Protein AF-A0A1I7RR02-F1 (afdb_monomer)

pLDDT: mean 76.93, std 11.31, range [43.97, 91.62]

Solvent-accessible surface area (backbone atoms only — not comparable to full-atom values): 3947 Å² total; per-residue (Å²): 140,78,96,79,71,47,70,63,54,52,46,49,53,47,49,53,52,46,51,56,51,49,55,48,48,65,63,52,48,56,58,52,52,50,47,49,72,74,70,44,57,86,92,48,44,65,62,53,50,51,53,51,51,51,52,48,53,50,51,50,50,52,54,63,70,76,106

Structure (mmCIF, N/CA/C/O backbone):
data_AF-A0A1I7RR02-F1
#
_entry.id   AF-A0A1I7RR02-F1
#
loop_
_atom_site.group_PDB
_atom_site.id
_atom_site.type_symbol
_atom_site.label_atom_id
_atom_site.label_alt_id
_atom_site.label_comp_id
_atom_site.label_asym_id
_atom_site.label_entity_id
_atom_site.label_seq_id
_atom_site.pdbx_PDB_ins_code
_atom_site.Cartn_x
_atom_site.Cartn_y
_atom_site.Cartn_z
_atom_site.occupancy
_atom_site.B_iso_or_equiv
_atom_site.auth_seq_id
_atom_site.auth_comp_id
_atom_site.auth_asym_id
_atom_site.auth_atom_id
_atom_site.pdbx_PDB_model_num
ATOM 1 N N . MET A 1 1 ? 16.892 -20.392 -26.085 1.00 43.97 1 MET A N 1
ATOM 2 C CA . MET A 1 1 ? 17.646 -19.347 -26.817 1.00 43.97 1 MET A CA 1
ATOM 3 C C . MET A 1 1 ? 16.915 -18.035 -26.537 1.00 43.97 1 MET A C 1
ATOM 5 O O . MET A 1 1 ? 15.854 -17.842 -27.099 1.00 43.97 1 MET A O 1
ATOM 9 N N . LEU A 1 2 ? 17.243 -17.242 -25.515 1.00 48.81 2 LEU A N 1
ATOM 10 C CA . LEU A 1 2 ? 18.391 -16.330 -25.431 1.00 48.81 2 LEU A CA 1
ATOM 11 C C . LEU A 1 2 ? 18.682 -16.016 -23.946 1.00 48.81 2 LEU A C 1
ATOM 13 O O . LEU A 1 2 ? 17.966 -15.256 -23.304 1.00 48.81 2 LEU A O 1
ATOM 17 N N . GLU A 1 3 ? 19.741 -16.612 -23.406 1.00 57.38 3 GLU A N 1
ATOM 18 C CA . GLU A 1 3 ? 20.058 -16.663 -21.969 1.00 57.38 3 GLU A CA 1
ATOM 19 C C . GLU A 1 3 ? 21.220 -15.717 -21.586 1.00 57.38 3 GLU A C 1
ATOM 21 O O . GLU A 1 3 ? 22.045 -16.046 -20.744 1.00 57.38 3 GLU A O 1
ATOM 26 N N . GLY A 1 4 ? 21.342 -14.546 -22.234 1.00 53.03 4 GLY A N 1
ATOM 27 C CA . GLY A 1 4 ? 22.561 -13.720 -22.100 1.00 53.03 4 GLY A CA 1
ATOM 28 C C . GLY A 1 4 ? 22.431 -12.192 -22.136 1.00 53.03 4 GLY A C 1
ATOM 29 O O . GLY A 1 4 ? 23.354 -11.515 -21.698 1.00 53.03 4 GLY A O 1
ATOM 30 N N . SER A 1 5 ? 21.313 -11.618 -22.600 1.00 50.22 5 SER A N 1
ATOM 31 C CA . SER A 1 5 ? 21.088 -10.149 -22.596 1.00 50.22 5 SER A CA 1
ATOM 32 C C . SER A 1 5 ? 19.932 -9.706 -21.686 1.00 50.22 5 SER A C 1
ATOM 34 O O . SER A 1 5 ? 19.697 -8.520 -21.466 1.00 50.22 5 SER A O 1
ATOM 36 N N . SER A 1 6 ? 19.246 -10.681 -21.086 1.00 58.56 6 SER A N 1
ATOM 37 C CA . SER A 1 6 ? 17.950 -10.495 -20.435 1.00 58.56 6 SER A CA 1
ATOM 38 C C . SER A 1 6 ? 18.022 -9.731 -19.109 1.00 58.56 6 SER A C 1
ATOM 40 O O . SER A 1 6 ? 17.027 -9.183 -18.674 1.00 58.56 6 SER A O 1
ATOM 42 N N . GLY A 1 7 ? 19.185 -9.599 -18.458 1.00 62.47 7 GLY A N 1
ATOM 43 C CA . GLY A 1 7 ? 19.268 -8.934 -17.149 1.00 62.47 7 GLY A CA 1
ATOM 44 C C . GLY A 1 7 ? 18.753 -7.488 -17.153 1.00 62.47 7 GLY A C 1
ATOM 45 O O . GLY A 1 7 ? 18.038 -7.094 -16.238 1.00 62.47 7 GLY A O 1
ATOM 46 N N . LYS A 1 8 ? 19.059 -6.704 -18.198 1.00 67.75 8 LYS A N 1
ATOM 47 C CA . LYS A 1 8 ? 18.567 -5.320 -18.320 1.00 67.75 8 LYS A CA 1
ATOM 48 C C . LYS A 1 8 ? 17.105 -5.248 -18.758 1.00 67.75 8 LYS A C 1
ATOM 50 O O . LYS A 1 8 ? 16.391 -4.372 -18.282 1.00 67.75 8 LYS A O 1
ATOM 55 N N . GLU A 1 9 ? 16.660 -6.146 -19.631 1.00 67.50 9 GLU A N 1
ATOM 56 C CA . GLU A 1 9 ? 15.268 -6.201 -20.097 1.00 67.50 9 GLU A CA 1
ATOM 57 C C . GLU A 1 9 ? 14.333 -6.733 -19.011 1.00 67.50 9 GLU A C 1
ATOM 59 O O . GLU A 1 9 ? 13.341 -6.086 -18.699 1.00 67.50 9 GLU A O 1
ATOM 64 N N . ALA A 1 10 ? 14.704 -7.825 -18.344 1.00 69.12 10 ALA A N 1
ATOM 65 C CA . ALA A 1 10 ? 14.020 -8.348 -17.170 1.00 69.12 10 ALA A CA 1
ATOM 66 C C . ALA A 1 10 ? 14.011 -7.321 -16.037 1.00 69.12 10 ALA A C 1
ATOM 68 O O . ALA A 1 10 ? 12.976 -7.139 -15.411 1.00 69.12 10 ALA A O 1
ATOM 69 N N . PHE A 1 11 ? 15.113 -6.596 -15.798 1.00 74.75 11 PHE A N 1
ATOM 70 C CA . PHE A 1 11 ? 15.123 -5.510 -14.815 1.00 74.75 11 PHE A CA 1
ATOM 71 C C . PHE A 1 11 ? 14.191 -4.365 -15.217 1.00 74.7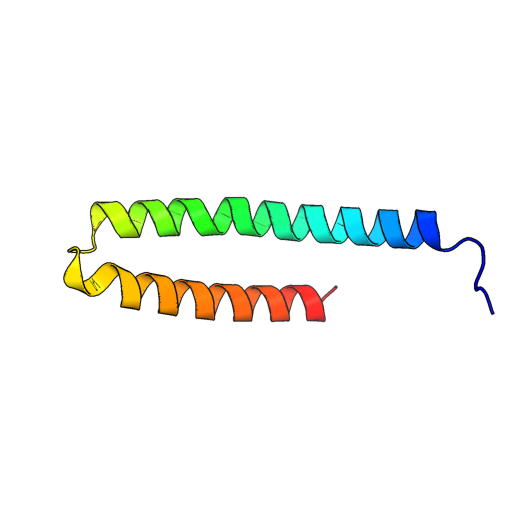5 11 PHE A C 1
ATOM 73 O O . PHE A 1 11 ? 13.476 -3.848 -14.367 1.00 74.75 11 PHE A O 1
ATOM 80 N N . HIS A 1 12 ? 14.146 -3.981 -16.496 1.00 77.25 12 HIS A N 1
ATOM 81 C CA . HIS A 1 12 ? 13.222 -2.955 -16.982 1.00 77.25 12 HIS A CA 1
ATOM 82 C C . HIS A 1 12 ? 11.763 -3.409 -16.834 1.00 77.25 12 HIS A C 1
ATOM 84 O O . HIS A 1 12 ? 10.929 -2.646 -16.345 1.00 77.25 12 HIS A O 1
ATOM 90 N N . GLU A 1 13 ? 11.450 -4.649 -17.204 1.00 75.88 13 GLU A N 1
ATOM 91 C CA . GLU A 1 13 ? 10.120 -5.236 -17.041 1.00 75.88 13 GLU A CA 1
ATOM 92 C C . GLU A 1 13 ? 9.727 -5.308 -15.560 1.00 75.88 13 GLU A C 1
ATOM 94 O O . GLU A 1 13 ? 8.611 -4.938 -15.190 1.00 75.88 13 GLU A O 1
ATOM 99 N N . TYR A 1 14 ? 10.671 -5.684 -14.696 1.00 74.69 14 TYR A N 1
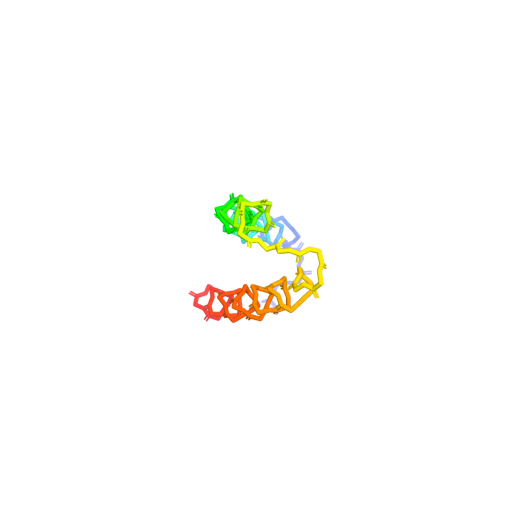ATOM 100 C CA . TYR A 1 14 ? 10.484 -5.711 -13.251 1.00 74.69 14 TYR A CA 1
ATOM 101 C C . TYR A 1 14 ? 10.260 -4.312 -12.683 1.00 74.69 14 TYR A C 1
ATOM 103 O O . TYR A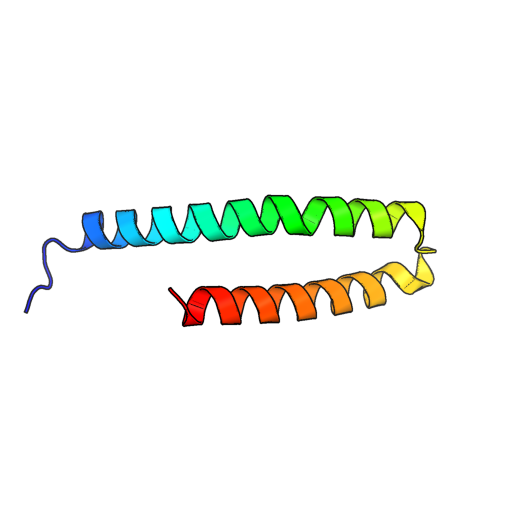 1 14 ? 9.365 -4.134 -11.868 1.00 74.69 14 TYR A O 1
ATOM 111 N N . CYS A 1 15 ? 11.018 -3.309 -13.131 1.00 78.50 15 CYS A N 1
ATOM 112 C CA . CYS A 1 15 ? 10.863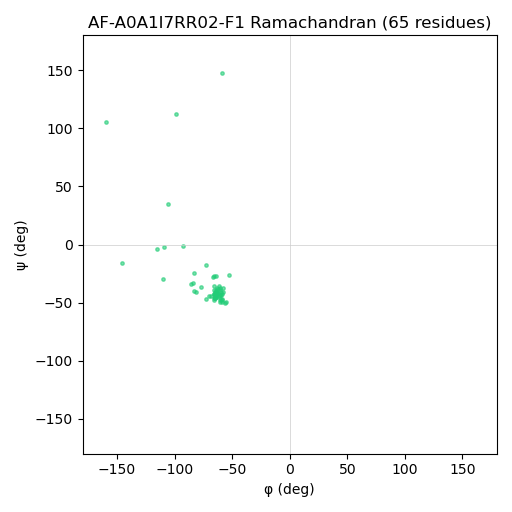 -1.923 -12.694 1.00 78.50 15 CYS A CA 1
ATOM 113 C C . CYS A 1 15 ? 9.509 -1.358 -13.132 1.00 78.50 15 CYS A C 1
ATOM 115 O O . CYS A 1 15 ? 8.835 -0.696 -12.353 1.00 78.50 15 CYS A O 1
ATOM 117 N N . ARG A 1 16 ? 9.063 -1.669 -14.354 1.00 78.81 16 ARG A N 1
ATOM 118 C CA . ARG A 1 16 ? 7.749 -1.252 -14.859 1.00 78.81 16 ARG A CA 1
ATOM 119 C C . ARG A 1 16 ? 6.615 -1.896 -14.060 1.00 78.81 16 ARG A C 1
ATOM 121 O O . ARG A 1 16 ? 5.710 -1.193 -13.622 1.00 78.81 16 ARG A O 1
ATOM 128 N N . LYS A 1 17 ? 6.712 -3.205 -13.804 1.00 79.00 17 LYS A N 1
ATOM 129 C CA . LYS A 1 17 ? 5.794 -3.937 -12.918 1.00 79.00 17 LYS A CA 1
ATOM 130 C C . LYS A 1 17 ? 5.820 -3.359 -11.502 1.00 79.00 17 LYS A C 1
ATOM 132 O O . LYS A 1 17 ? 4.767 -3.139 -10.918 1.00 79.00 17 LYS A O 1
ATOM 137 N N . PHE A 1 18 ? 7.002 -3.052 -10.973 1.00 81.56 18 PHE A N 1
ATOM 138 C CA . PHE A 1 18 ? 7.179 -2.466 -9.649 1.00 81.56 18 PHE A CA 1
ATOM 139 C C . PHE A 1 18 ? 6.543 -1.083 -9.546 1.00 81.56 18 PHE A C 1
ATOM 141 O O . PHE A 1 18 ? 5.880 -0.827 -8.555 1.00 81.56 18 PHE A O 1
ATOM 148 N N . VAL A 1 19 ? 6.678 -0.221 -10.558 1.00 81.56 19 VAL A N 1
ATOM 149 C CA . VAL A 1 19 ? 6.027 1.099 -10.572 1.00 81.56 19 VAL A CA 1
ATOM 150 C C . VAL A 1 19 ? 4.508 0.948 -10.515 1.00 81.56 19 VAL A C 1
ATOM 152 O O . VAL A 1 19 ? 3.890 1.545 -9.643 1.00 81.56 19 VAL A O 1
ATOM 155 N N . THR A 1 20 ? 3.915 0.076 -11.337 1.00 83.12 20 THR A N 1
ATOM 156 C CA . THR A 1 20 ? 2.464 -0.177 -11.296 1.00 83.12 20 THR A CA 1
ATOM 157 C C . THR A 1 20 ? 2.007 -0.712 -9.940 1.00 83.12 20 THR A C 1
ATOM 159 O O . THR A 1 20 ? 0.990 -0.267 -9.412 1.00 83.12 20 THR A O 1
ATOM 162 N N . LEU A 1 21 ? 2.755 -1.650 -9.354 1.00 83.94 21 LEU A N 1
ATOM 163 C CA . LEU A 1 21 ? 2.463 -2.164 -8.015 1.00 83.94 21 LEU A CA 1
ATOM 164 C C . LEU A 1 21 ? 2.593 -1.073 -6.953 1.00 83.94 21 LEU A C 1
ATOM 166 O O . LEU A 1 21 ? 1.717 -0.936 -6.109 1.00 83.94 21 LEU A O 1
ATOM 170 N N . PHE A 1 22 ? 3.638 -0.257 -7.046 1.00 85.19 22 PHE A N 1
ATOM 171 C CA . PHE A 1 22 ? 3.922 0.825 -6.119 1.00 85.19 22 PHE A CA 1
ATOM 172 C C . PHE A 1 22 ? 2.848 1.911 -6.162 1.00 85.19 22 PHE A C 1
ATOM 174 O O . PHE A 1 22 ? 2.417 2.371 -5.112 1.00 85.19 22 PHE A O 1
ATOM 181 N N . GLU A 1 23 ? 2.369 2.298 -7.345 1.00 86.12 23 GLU A N 1
ATOM 182 C CA . GLU A 1 23 ? 1.243 3.228 -7.496 1.00 86.12 23 GLU A CA 1
ATOM 183 C C . GLU A 1 23 ? -0.046 2.658 -6.888 1.00 86.12 23 GLU A C 1
ATOM 185 O O . GLU A 1 23 ? -0.811 3.379 -6.244 1.00 86.12 23 GLU A O 1
ATOM 190 N N . LEU A 1 24 ? -0.269 1.352 -7.051 1.00 86.88 24 LEU A N 1
ATOM 191 C CA . LEU A 1 24 ? -1.429 0.655 -6.504 1.00 86.88 24 LEU A CA 1
ATOM 192 C C . LEU A 1 24 ? -1.361 0.577 -4.975 1.00 86.88 24 LEU A C 1
ATOM 194 O O . LEU A 1 24 ? -2.343 0.903 -4.309 1.00 86.88 24 LEU A O 1
ATOM 198 N N . ASP A 1 25 ? -0.198 0.246 -4.413 1.00 86.19 25 ASP A N 1
ATOM 199 C CA . ASP A 1 25 ? 0.084 0.358 -2.981 1.00 86.19 25 ASP A CA 1
ATOM 200 C C . ASP A 1 25 ? -0.158 1.786 -2.484 1.00 86.19 25 ASP A C 1
ATOM 202 O O . ASP A 1 25 ? -0.893 1.997 -1.516 1.00 86.19 25 ASP A O 1
ATOM 206 N N . LEU A 1 26 ? 0.402 2.784 -3.170 1.00 86.25 26 LEU A N 1
ATOM 207 C CA . LEU A 1 26 ? 0.279 4.182 -2.773 1.00 86.25 26 LEU A CA 1
ATOM 208 C C . LEU A 1 26 ? -1.171 4.679 -2.822 1.00 86.25 26 LEU A C 1
ATOM 210 O O . LEU A 1 26 ? -1.512 5.587 -2.077 1.00 86.25 26 LEU A O 1
ATOM 214 N N . CYS A 1 27 ? -2.026 4.108 -3.671 1.00 86.50 27 CYS A N 1
ATOM 215 C CA . CYS A 1 27 ? -3.448 4.446 -3.739 1.00 86.50 27 CYS A CA 1
ATOM 216 C C . CYS A 1 27 ? -4.289 3.645 -2.730 1.00 86.50 27 CYS A C 1
ATOM 218 O O . CYS A 1 27 ? -5.253 4.167 -2.173 1.00 86.50 27 CYS A O 1
ATOM 220 N N . PHE A 1 28 ? -3.923 2.390 -2.460 1.00 86.06 28 PHE A N 1
ATOM 221 C CA . PHE A 1 28 ? -4.684 1.482 -1.601 1.00 86.06 28 PHE A CA 1
ATOM 222 C C . PHE A 1 28 ? -4.430 1.714 -0.106 1.00 86.06 28 PHE A C 1
ATOM 224 O O . PHE A 1 28 ? -5.366 1.698 0.697 1.00 86.06 28 PHE A O 1
ATOM 231 N N . TRP A 1 29 ? -3.181 1.959 0.293 1.00 83.56 29 TRP A N 1
ATOM 232 C CA . TRP A 1 29 ? -2.819 2.091 1.706 1.00 83.56 29 TRP A CA 1
ATOM 233 C C . TRP A 1 29 ? -3.354 3.356 2.384 1.00 83.56 29 TRP A C 1
ATOM 235 O O . TRP A 1 29 ? -3.909 3.217 3.473 1.00 83.56 29 TRP A O 1
ATOM 245 N N . PRO A 1 30 ? -3.292 4.568 1.793 1.00 86.94 30 PRO A N 1
ATOM 246 C CA . PRO A 1 30 ? -3.814 5.770 2.438 1.00 86.94 30 PRO A CA 1
ATOM 247 C C . PRO A 1 30 ? -5.286 5.673 2.855 1.00 86.94 30 PRO A C 1
ATOM 249 O O . PRO A 1 30 ? -5.555 5.930 4.027 1.00 86.94 30 PRO A O 1
ATOM 252 N N . PRO A 1 31 ? -6.243 5.248 2.001 1.00 85.12 31 PRO A N 1
ATOM 253 C CA . PRO A 1 31 ? -7.630 5.101 2.428 1.00 85.12 31 PRO A CA 1
ATOM 254 C C . PRO A 1 31 ? -7.786 3.994 3.475 1.00 85.12 31 PRO A C 1
ATOM 256 O O . PRO A 1 31 ? -8.549 4.169 4.428 1.00 85.12 31 PRO A O 1
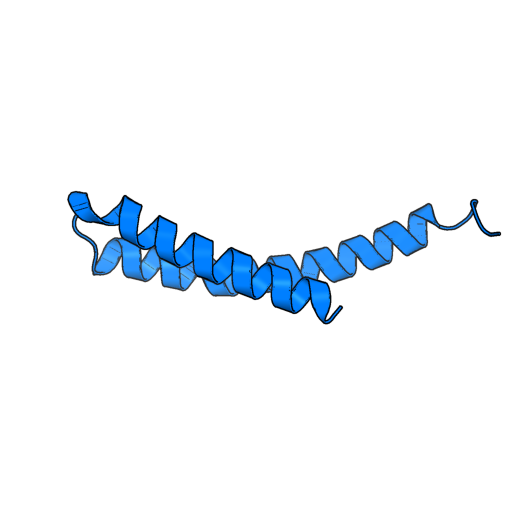ATOM 259 N N . VAL A 1 32 ? -7.024 2.897 3.378 1.00 84.81 32 VAL A N 1
ATOM 260 C CA . VAL A 1 32 ? -7.010 1.852 4.413 1.00 84.81 32 VAL A CA 1
ATOM 261 C C . VAL A 1 32 ? -6.539 2.414 5.755 1.00 84.81 32 VAL A C 1
ATOM 263 O O . VAL A 1 32 ? -7.194 2.178 6.771 1.00 84.81 32 VAL A O 1
ATOM 266 N N . GLN A 1 33 ? -5.463 3.201 5.775 1.00 81.25 33 GLN A N 1
ATOM 267 C CA . GLN A 1 33 ? -4.962 3.874 6.973 1.00 81.25 33 GLN A CA 1
ATOM 268 C C . GLN A 1 33 ? -5.968 4.894 7.510 1.00 81.25 33 GLN A C 1
ATOM 270 O O . GLN A 1 33 ? -6.232 4.901 8.713 1.00 81.25 33 GLN A O 1
ATOM 275 N N . THR A 1 34 ? -6.569 5.716 6.646 1.00 83.44 34 THR A N 1
ATOM 276 C CA . THR A 1 34 ? -7.568 6.713 7.045 1.00 83.44 34 THR A CA 1
ATOM 277 C C . THR A 1 34 ? -8.758 6.042 7.721 1.00 83.44 34 THR A C 1
ATOM 279 O O . THR A 1 34 ? -9.115 6.423 8.833 1.00 83.44 34 THR A O 1
ATOM 282 N N . VAL A 1 35 ? -9.326 4.996 7.119 1.00 79.88 35 VAL A N 1
ATOM 283 C CA . VAL A 1 35 ? -10.459 4.258 7.700 1.00 79.88 35 VAL A CA 1
ATOM 284 C C . VAL A 1 35 ? -10.067 3.567 9.011 1.00 79.88 35 VAL A C 1
ATOM 286 O O . VAL A 1 35 ? -10.837 3.605 9.973 1.00 79.88 35 VAL A O 1
ATOM 289 N N . ASN A 1 36 ? -8.860 2.997 9.095 1.00 75.94 36 ASN A N 1
ATOM 290 C CA . ASN A 1 36 ? -8.361 2.345 10.309 1.00 75.94 36 ASN A CA 1
ATOM 291 C C . ASN A 1 36 ? -8.279 3.318 11.507 1.00 75.94 36 ASN A C 1
ATOM 293 O O . ASN A 1 36 ? -8.604 2.939 12.632 1.00 75.94 36 ASN A O 1
ATOM 297 N N . PHE A 1 37 ? -7.895 4.579 11.276 1.00 71.44 37 PHE A N 1
ATOM 298 C CA . PHE A 1 37 ? -7.828 5.600 12.329 1.00 71.44 37 PHE A CA 1
ATOM 299 C C . PHE A 1 37 ? -9.168 6.286 12.621 1.00 71.44 37 PHE A C 1
ATOM 301 O O . PHE A 1 37 ? -9.407 6.636 13.776 1.00 71.44 37 PHE A O 1
ATOM 308 N N . LEU A 1 38 ? -10.032 6.472 11.616 1.00 72.50 38 LEU A N 1
ATOM 309 C CA . LEU A 1 38 ? -11.294 7.204 11.782 1.00 72.50 38 LEU A CA 1
ATOM 310 C C . LEU A 1 38 ? -12.425 6.338 12.355 1.00 72.50 38 LEU A C 1
ATOM 312 O O . LEU A 1 38 ? -13.219 6.824 13.155 1.00 72.50 38 LEU A O 1
ATOM 316 N N . ILE A 1 39 ? -12.527 5.077 11.921 1.00 64.69 39 ILE A N 1
ATOM 317 C CA . I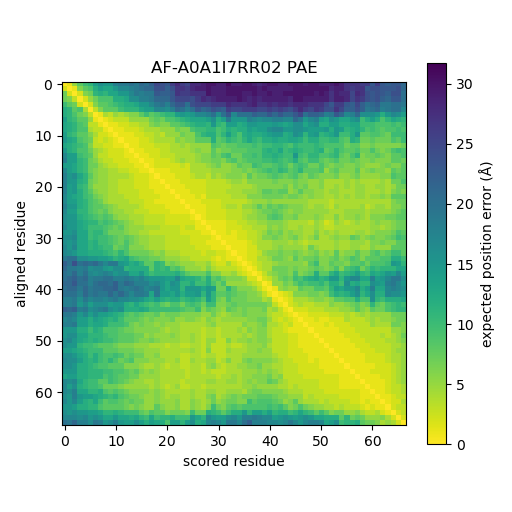LE A 1 39 ? -13.728 4.253 12.145 1.00 64.69 39 ILE A CA 1
ATOM 318 C C . ILE A 1 39 ? -13.481 3.124 13.145 1.00 64.69 39 ILE A C 1
ATOM 320 O O . ILE A 1 39 ? -14.414 2.719 13.834 1.00 64.69 39 ILE A O 1
ATOM 324 N N . VAL A 1 40 ? -12.257 2.592 13.242 1.00 64.81 40 VAL A N 1
ATOM 325 C CA . VAL A 1 40 ? -12.043 1.280 13.866 1.00 64.81 40 VAL A CA 1
ATOM 326 C C . VAL A 1 40 ? -11.573 1.390 15.330 1.00 64.81 40 VAL A C 1
ATOM 328 O O . VAL A 1 40 ? -10.425 1.778 15.596 1.00 64.81 40 VAL A O 1
ATOM 331 N N . PRO A 1 41 ? -12.407 0.975 16.311 1.00 67.69 41 PRO A N 1
ATOM 332 C CA . PRO A 1 41 ? -11.978 0.808 17.696 1.00 67.69 41 PRO A CA 1
ATOM 333 C C . PRO A 1 41 ? -10.829 -0.207 17.762 1.00 67.69 41 PRO A C 1
ATOM 335 O O . PRO A 1 41 ? -10.832 -1.173 16.995 1.00 67.69 41 PRO A O 1
ATOM 338 N N . PRO A 1 42 ? -9.873 -0.076 18.699 1.00 68.12 42 PRO A N 1
ATOM 339 C CA . PRO A 1 42 ? -8.668 -0.912 18.748 1.00 68.12 42 PRO A CA 1
ATOM 340 C C . PRO A 1 42 ? -8.936 -2.429 18.724 1.00 68.12 42 PRO A C 1
ATOM 342 O O . PRO A 1 42 ? -8.110 -3.175 18.207 1.00 68.12 42 PRO A O 1
ATOM 345 N N . LYS A 1 43 ? -10.110 -2.890 19.186 1.00 73.50 43 LYS A N 1
ATOM 346 C CA . LYS A 1 43 ? -10.524 -4.306 19.142 1.00 73.50 43 LYS A CA 1
ATOM 347 C C . LYS A 1 43 ? -10.739 -4.872 17.730 1.00 73.50 43 LYS A C 1
ATOM 349 O O . LYS A 1 43 ? -10.584 -6.074 17.558 1.00 73.50 43 LYS A O 1
ATOM 354 N N . TYR A 1 44 ? -11.085 -4.053 16.733 1.00 77.88 44 TYR A N 1
ATOM 355 C CA . TYR A 1 44 ? -11.463 -4.528 15.390 1.00 77.88 44 TYR A CA 1
ATOM 356 C C . TYR A 1 44 ? -10.426 -4.217 14.298 1.00 77.88 44 TYR A C 1
ATOM 358 O O . TYR A 1 44 ? -10.593 -4.643 13.156 1.00 77.88 44 TYR A O 1
ATOM 366 N N . ARG A 1 45 ? -9.329 -3.521 14.636 1.00 78.88 45 ARG A N 1
ATOM 367 C CA . ARG A 1 45 ? -8.287 -3.112 13.670 1.00 78.88 45 ARG A CA 1
ATOM 368 C C . ARG A 1 45 ? -7.664 -4.294 12.937 1.00 78.88 45 A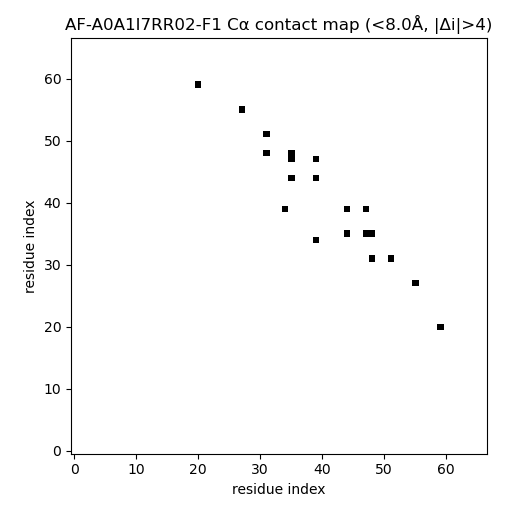RG A C 1
ATOM 370 O O . ARG A 1 45 ? -7.418 -4.207 11.741 1.00 78.88 45 ARG A O 1
ATOM 377 N N . VAL A 1 46 ? -7.470 -5.412 13.637 1.00 81.50 46 VAL A N 1
ATOM 378 C CA . VAL A 1 46 ? -6.888 -6.632 13.058 1.00 81.50 46 VAL A CA 1
ATOM 379 C C . VAL A 1 46 ? -7.796 -7.219 11.976 1.00 81.50 46 VAL A C 1
ATOM 381 O O . VAL A 1 46 ? -7.322 -7.527 10.890 1.00 81.50 46 VAL A O 1
ATOM 384 N N . ILE A 1 47 ? -9.103 -7.321 12.233 1.00 84.56 47 ILE A N 1
ATOM 385 C CA . ILE A 1 47 ? -10.065 -7.894 11.277 1.00 84.56 47 ILE A CA 1
ATOM 386 C C . ILE A 1 47 ? -10.176 -7.004 10.036 1.00 84.56 47 ILE A C 1
ATOM 388 O O . ILE A 1 47 ? -10.155 -7.505 8.914 1.00 84.56 47 ILE A O 1
ATOM 392 N N . TYR A 1 48 ? -10.228 -5.684 10.228 1.00 84.50 48 TYR A N 1
ATOM 393 C CA . TYR A 1 48 ? -10.269 -4.729 9.123 1.00 84.50 48 TYR A CA 1
ATOM 394 C C . TYR A 1 48 ? -9.027 -4.829 8.226 1.00 84.50 48 TYR A C 1
ATOM 396 O O . TYR A 1 48 ? -9.152 -4.974 7.010 1.00 84.50 48 TYR A O 1
ATOM 404 N N . VAL A 1 49 ? -7.832 -4.818 8.828 1.00 84.62 49 VAL A N 1
ATOM 405 C CA . VAL A 1 49 ? -6.571 -4.957 8.086 1.00 84.62 49 VAL A CA 1
ATOM 406 C C . VAL A 1 49 ? -6.513 -6.296 7.352 1.00 84.62 49 VAL A C 1
ATOM 408 O O . VAL A 1 49 ? -6.087 -6.322 6.206 1.00 84.62 49 VAL A O 1
ATOM 411 N N . MET A 1 50 ? -6.992 -7.392 7.949 1.00 86.44 50 MET A N 1
ATOM 412 C CA . MET A 1 50 ? -7.028 -8.703 7.286 1.00 86.44 50 MET A CA 1
ATOM 413 C C . MET A 1 50 ? -7.942 -8.721 6.054 1.00 86.44 50 MET A C 1
ATOM 415 O O . MET A 1 50 ? -7.555 -9.258 5.017 1.00 86.44 50 MET A O 1
ATOM 419 N N . ILE A 1 51 ? -9.122 -8.099 6.131 1.00 89.06 51 ILE A N 1
ATOM 420 C CA . ILE A 1 51 ? -10.031 -7.977 4.980 1.00 89.06 51 ILE A CA 1
ATOM 421 C C . ILE A 1 51 ? -9.392 -7.110 3.889 1.00 89.06 51 ILE A C 1
ATOM 423 O O . ILE A 1 51 ? -9.383 -7.503 2.723 1.00 89.06 51 ILE A O 1
ATOM 427 N N . ALA A 1 52 ? -8.802 -5.969 4.255 1.00 88.38 52 ALA A N 1
AT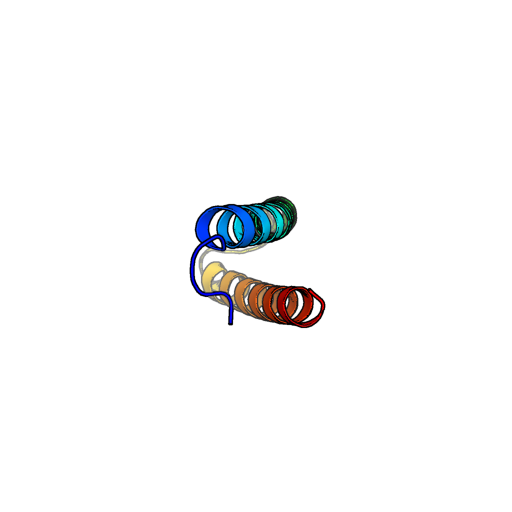OM 428 C CA . ALA A 1 52 ? -8.086 -5.114 3.310 1.00 88.38 52 ALA A CA 1
ATOM 429 C C . ALA A 1 52 ? -6.924 -5.866 2.636 1.00 88.38 52 ALA A C 1
ATOM 431 O O . ALA A 1 52 ? -6.773 -5.801 1.420 1.00 88.38 52 ALA A O 1
ATOM 432 N N . MET A 1 53 ? -6.163 -6.655 3.398 1.00 88.25 53 MET A N 1
ATOM 433 C CA . MET A 1 53 ? -5.066 -7.476 2.882 1.00 88.25 53 MET A CA 1
ATOM 434 C C . MET A 1 53 ? -5.560 -8.543 1.897 1.00 88.25 53 MET A C 1
ATOM 436 O O . MET A 1 53 ? -4.896 -8.821 0.899 1.00 88.25 53 MET A O 1
ATOM 440 N N . PHE A 1 54 ? -6.728 -9.136 2.154 1.00 91.62 54 PHE A N 1
ATOM 441 C CA . PHE A 1 54 ? -7.353 -10.103 1.253 1.00 91.62 54 PHE A CA 1
ATOM 442 C C . PHE A 1 54 ? -7.773 -9.456 -0.076 1.00 91.62 54 PHE A C 1
ATOM 444 O O . PHE A 1 54 ? -7.453 -9.979 -1.148 1.00 91.62 54 PHE A O 1
ATOM 451 N N . PHE A 1 55 ? -8.421 -8.288 -0.023 1.00 88.94 55 PHE A N 1
ATOM 452 C CA . PHE A 1 55 ? -8.764 -7.522 -1.226 1.00 88.94 55 PHE A CA 1
ATOM 453 C C . PHE A 1 55 ? -7.516 -7.095 -1.997 1.00 88.94 55 PHE A C 1
ATOM 455 O O . PHE A 1 55 ? -7.461 -7.287 -3.209 1.00 88.94 55 PHE A O 1
ATOM 462 N N . TYR A 1 56 ? -6.495 -6.597 -1.299 1.00 87.25 56 TYR A N 1
ATOM 463 C CA . TYR A 1 56 ? -5.224 -6.216 -1.903 1.00 87.25 56 TYR A CA 1
ATOM 464 C C . TYR A 1 56 ? -4.566 -7.400 -2.619 1.00 87.25 56 TYR A C 1
ATOM 466 O O . TYR A 1 56 ? -4.225 -7.282 -3.788 1.00 87.25 56 TYR A O 1
ATOM 474 N N . ASN A 1 57 ? -4.473 -8.574 -1.983 1.00 87.62 57 ASN A N 1
ATOM 475 C CA . ASN A 1 57 ? -3.921 -9.775 -2.626 1.00 87.62 57 ASN A CA 1
ATOM 476 C C . ASN A 1 57 ? -4.732 -10.216 -3.852 1.00 87.62 57 ASN A C 1
ATOM 478 O O . ASN A 1 57 ? -4.161 -10.671 -4.846 1.00 87.62 57 ASN A O 1
ATOM 482 N N . THR A 1 58 ? -6.055 -10.063 -3.803 1.00 88.06 58 THR A N 1
ATOM 483 C CA . THR A 1 58 ? -6.936 -10.373 -4.936 1.00 88.06 58 THR A CA 1
ATOM 484 C C . THR A 1 58 ? -6.671 -9.421 -6.104 1.00 88.06 58 THR A C 1
ATOM 486 O O . THR A 1 58 ? -6.455 -9.875 -7.227 1.00 88.06 58 THR A O 1
ATOM 489 N N . VAL A 1 59 ? -6.608 -8.112 -5.840 1.00 85.25 59 VAL A N 1
ATOM 490 C CA . VAL A 1 59 ? -6.289 -7.087 -6.848 1.00 85.25 59 VAL A CA 1
ATOM 491 C C . VAL A 1 59 ? -4.877 -7.284 -7.396 1.00 85.25 59 VAL A C 1
ATOM 493 O O . VAL A 1 59 ? -4.679 -7.239 -8.606 1.00 85.25 59 VAL A O 1
ATOM 496 N N . LEU A 1 60 ? -3.911 -7.582 -6.529 1.00 83.94 60 LEU A N 1
ATOM 497 C CA . LEU A 1 60 ? -2.526 -7.859 -6.891 1.00 83.94 60 LEU A CA 1
ATOM 498 C C . LEU A 1 60 ? -2.432 -9.044 -7.852 1.00 83.94 60 LEU A C 1
ATOM 500 O O . LEU A 1 60 ? -1.763 -8.962 -8.879 1.00 83.94 60 LEU A O 1
ATOM 504 N N . THR A 1 61 ? -3.130 -10.137 -7.542 1.00 83.00 61 THR A N 1
ATOM 505 C CA . THR A 1 61 ? -3.159 -11.330 -8.395 1.00 83.00 61 THR A CA 1
ATOM 506 C C . TH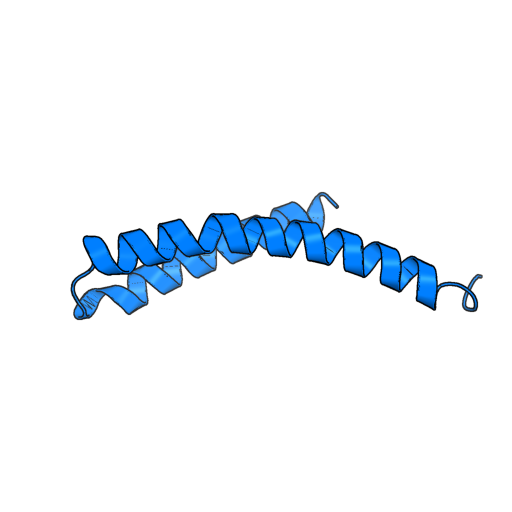R A 1 61 ? -3.851 -11.033 -9.723 1.00 83.00 61 THR A C 1
ATOM 508 O O . THR A 1 61 ? -3.375 -11.465 -10.768 1.00 83.00 61 THR A O 1
ATOM 511 N N . TYR A 1 62 ? -4.924 -10.240 -9.706 1.00 82.69 62 TYR A N 1
ATOM 512 C CA . TYR A 1 62 ? -5.646 -9.835 -10.910 1.00 82.69 62 TYR A CA 1
ATOM 513 C C . TYR A 1 62 ? -4.800 -8.954 -11.840 1.00 82.69 62 TYR A C 1
ATOM 515 O O . TYR A 1 62 ? -4.754 -9.196 -13.046 1.00 82.69 62 TYR A O 1
ATOM 523 N N . VAL A 1 63 ? -4.099 -7.962 -11.289 1.00 79.19 63 VAL A N 1
ATOM 524 C CA . VAL A 1 63 ? -3.185 -7.091 -12.040 1.00 79.19 63 VAL A CA 1
ATOM 525 C C . VAL A 1 63 ? -2.004 -7.895 -12.569 1.00 79.19 63 VAL A C 1
ATOM 527 O O . VAL A 1 63 ? -1.660 -7.764 -13.735 1.00 79.19 63 VAL A O 1
ATOM 530 N N . LYS A 1 64 ? -1.433 -8.788 -11.754 1.00 75.19 64 LYS A N 1
ATOM 531 C CA . LYS A 1 64 ? -0.314 -9.652 -12.152 1.00 75.19 64 LYS A CA 1
ATOM 532 C C . LYS A 1 64 ? -0.689 -10.684 -13.221 1.00 75.19 64 LYS A C 1
ATOM 534 O O . LYS A 1 64 ? 0.186 -11.103 -13.960 1.00 75.19 64 LYS A O 1
ATOM 539 N N . HIS A 1 65 ? -1.951 -11.108 -13.284 1.00 73.88 65 HIS A N 1
ATOM 540 C CA . HIS A 1 65 ? -2.451 -12.032 -14.307 1.00 73.88 65 HIS A CA 1
ATOM 541 C C . HIS A 1 65 ? -2.834 -11.320 -15.619 1.00 73.88 65 HIS A C 1
ATOM 543 O O . HIS A 1 65 ? -2.856 -11.949 -16.671 1.00 73.88 65 HIS A O 1
ATOM 549 N N . ASN A 1 66 ? -3.162 -10.024 -15.570 1.00 57.66 66 ASN A N 1
ATOM 550 C CA . ASN A 1 66 ? -3.462 -9.212 -16.757 1.00 57.66 66 ASN A CA 1
ATOM 551 C C . ASN A 1 66 ? -2.235 -8.463 -17.322 1.00 57.66 66 ASN A C 1
ATOM 553 O O . ASN A 1 66 ? -2.378 -7.762 -18.324 1.00 57.66 66 ASN A O 1
ATOM 557 N N . LEU A 1 67 ? -1.061 -8.597 -16.694 1.00 51.47 67 LEU A N 1
ATOM 558 C CA . LEU A 1 67 ? 0.232 -8.069 -17.152 1.00 51.47 67 LEU A CA 1
ATOM 559 C C . LEU A 1 67 ? 1.127 -9.181 -17.701 1.00 51.47 67 LEU A C 1
ATOM 561 O O . LEU A 1 67 ? 1.872 -8.885 -18.658 1.00 51.47 67 LEU A O 1
#

Foldseek 3Di:
DDDPPCPVVVVVVVVVLVVVLVVVCVVLVVVLVVCLVPPDDPVCSVVSVVVSVVVSVVVNVVVVVVD

InterPro domains:
  IPR007248 Mpv17/PMP22 [PF04117] (1-60)

Organism: Bursaphelenchus xylophilus (NCBI:txid6326)

Secondary structure (DSSP, 8-state):
---SSHHHHHHHHHHHHHHHHHHHHHHHHHHHHHHHHHT--TTTHHHHHHHHHHHHHHHHHHHHHH-

Sequence (67 aa):
MLEGSSGKEAFHEYCRKFVTLFELDLCFWPPVQTVNFLIVPPKYRVIYVMIAMFFYNTVLTYVKHNL

Mean predicted aligned error: 8.56 Å

Radius of gyration: 16.94 Å; Cα contacts (8 Å, |Δi|>4): 10; chains: 1; bounding box: 36×27×46 Å